Protein AF-A0A9P7XDQ4-F1 (afdb_monomer_lite)

Structure (mmCIF, N/CA/C/O backbone):
data_AF-A0A9P7XDQ4-F1
#
_entry.id   AF-A0A9P7XDQ4-F1
#
loop_
_atom_site.group_PDB
_atom_site.id
_atom_site.type_symbol
_atom_site.label_atom_id
_atom_site.label_alt_id
_atom_site.label_comp_id
_atom_site.label_asym_id
_atom_site.label_entity_id
_atom_site.label_se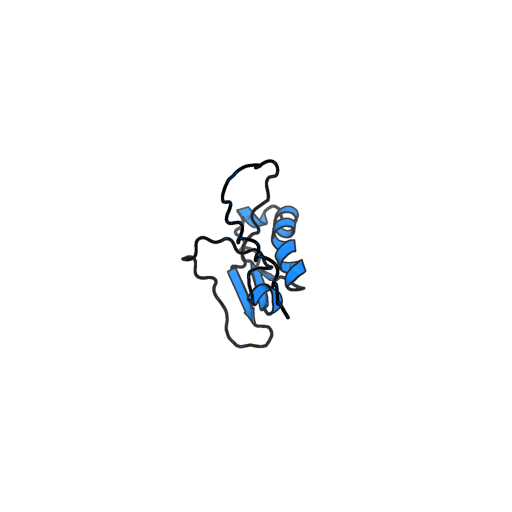q_id
_atom_site.pdbx_PDB_ins_code
_atom_site.Cartn_x
_atom_site.Cartn_y
_atom_site.Cartn_z
_atom_site.occupancy
_atom_site.B_iso_or_equiv
_atom_site.auth_seq_id
_atom_site.auth_comp_id
_atom_site.auth_asym_id
_atom_site.auth_atom_id
_atom_site.pdbx_PDB_model_num
ATOM 1 N N . MET A 1 1 ? 57.606 0.779 -26.585 1.00 54.16 1 MET A N 1
ATOM 2 C CA . MET A 1 1 ? 56.723 -0.199 -25.921 1.00 54.16 1 MET A CA 1
ATOM 3 C C . MET A 1 1 ? 56.821 0.062 -24.443 1.00 54.16 1 MET A C 1
ATOM 5 O O . MET A 1 1 ? 57.696 -0.504 -23.814 1.00 54.16 1 MET A O 1
ATOM 9 N N . GLU A 1 2 ? 55.983 0.953 -23.927 1.00 50.12 2 GLU A N 1
ATOM 10 C CA . GLU A 1 2 ? 55.782 1.110 -22.488 1.00 50.12 2 GLU A CA 1
ATOM 11 C C . GLU A 1 2 ? 54.287 1.366 -22.298 1.00 50.12 2 GLU A C 1
ATOM 13 O O . GLU A 1 2 ? 53.751 2.395 -22.706 1.00 50.12 2 GLU A O 1
ATOM 18 N N . ASP A 1 3 ? 53.616 0.318 -21.832 1.00 49.69 3 ASP A N 1
ATOM 19 C CA . ASP A 1 3 ? 52.213 0.268 -21.445 1.00 49.69 3 ASP A CA 1
ATOM 20 C C . ASP A 1 3 ? 52.053 1.034 -20.122 1.00 49.69 3 ASP A C 1
ATOM 22 O O . ASP A 1 3 ? 52.780 0.781 -19.161 1.00 49.69 3 ASP A O 1
ATOM 26 N N . SER A 1 4 ? 51.161 2.023 -20.075 1.00 49.34 4 SER A N 1
ATOM 27 C CA . SER A 1 4 ? 50.830 2.747 -18.844 1.00 49.34 4 SER A CA 1
ATOM 28 C C . SER A 1 4 ? 49.319 2.820 -18.687 1.00 49.34 4 SER A C 1
ATOM 30 O O . SER A 1 4 ? 48.627 3.603 -19.333 1.00 49.34 4 SER A O 1
ATOM 32 N N . THR A 1 5 ? 48.833 1.936 -17.824 1.00 62.56 5 THR A N 1
ATOM 33 C CA . THR A 1 5 ? 47.455 1.829 -17.343 1.00 62.56 5 THR A CA 1
ATOM 34 C C . THR A 1 5 ? 47.091 3.052 -16.473 1.00 62.56 5 THR A C 1
ATOM 36 O O . THR A 1 5 ? 47.943 3.507 -15.706 1.00 62.56 5 THR A O 1
ATOM 39 N N . PRO A 1 6 ? 45.861 3.607 -16.536 1.00 58.41 6 PRO A N 1
ATOM 40 C CA . PRO A 1 6 ? 45.447 4.710 -15.663 1.00 58.41 6 PRO A CA 1
ATOM 41 C C . PRO A 1 6 ? 45.164 4.248 -14.214 1.00 58.41 6 PRO A C 1
ATOM 43 O O . PRO A 1 6 ? 44.843 3.078 -13.994 1.00 58.41 6 PRO A O 1
ATOM 46 N N . PRO A 1 7 ? 45.250 5.147 -13.210 1.00 54.91 7 PRO A N 1
ATOM 47 C CA . PRO A 1 7 ? 45.059 4.796 -11.805 1.00 54.91 7 PRO A CA 1
ATOM 4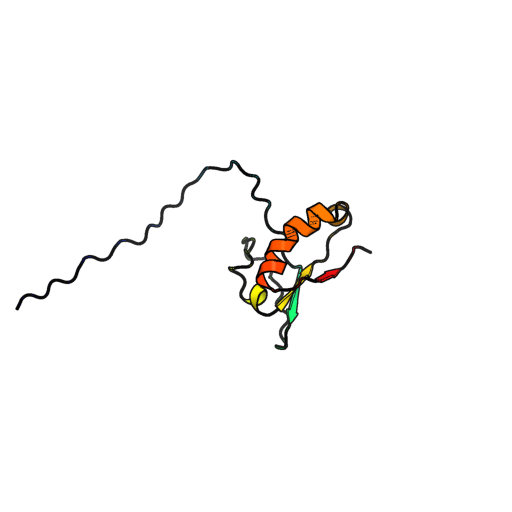8 C C . PRO A 1 7 ? 43.584 4.541 -11.455 1.00 54.91 7 PRO A C 1
ATOM 50 O O . PRO A 1 7 ? 42.688 5.283 -11.858 1.00 54.91 7 PRO A O 1
ATOM 53 N N . LEU A 1 8 ? 43.357 3.499 -10.653 1.00 44.50 8 LEU A N 1
ATOM 54 C CA . LEU A 1 8 ? 42.078 3.150 -10.035 1.00 44.50 8 LEU A CA 1
ATOM 55 C C . LEU A 1 8 ? 41.683 4.211 -8.995 1.00 44.50 8 LEU A C 1
ATOM 57 O O . LEU A 1 8 ? 42.454 4.511 -8.082 1.00 44.50 8 LEU A O 1
ATOM 61 N N . SER A 1 9 ? 40.476 4.766 -9.116 1.00 55.50 9 SER A N 1
ATOM 62 C CA . SER A 1 9 ? 39.869 5.603 -8.075 1.00 55.50 9 SER A CA 1
ATOM 63 C C . SER A 1 9 ? 39.625 4.785 -6.794 1.00 55.50 9 SER A C 1
ATOM 65 O O . SER A 1 9 ? 39.242 3.617 -6.891 1.00 55.50 9 SER A O 1
ATOM 67 N N . PRO A 1 10 ? 39.815 5.361 -5.593 1.00 48.50 10 PRO A N 1
ATOM 68 C CA . PRO A 1 10 ? 39.503 4.670 -4.345 1.00 48.50 10 PRO A CA 1
ATOM 69 C C . PRO A 1 10 ? 37.979 4.553 -4.155 1.00 48.50 10 PRO A C 1
ATOM 71 O O . PRO A 1 10 ? 37.249 5.460 -4.565 1.00 48.50 10 PRO A O 1
ATOM 74 N N . PRO A 1 11 ? 37.469 3.487 -3.507 1.00 43.59 11 PRO A N 1
ATOM 75 C CA . PRO A 1 11 ? 36.084 3.459 -3.062 1.00 43.59 11 PRO A CA 1
ATOM 76 C C . PRO A 1 11 ? 35.918 4.494 -1.945 1.00 43.59 11 PRO A C 1
ATOM 78 O O . PRO A 1 11 ? 36.513 4.381 -0.872 1.00 43.59 11 PRO A O 1
ATOM 81 N N . GLY A 1 12 ? 35.138 5.538 -2.217 1.00 33.16 12 GLY A N 1
ATOM 82 C CA . GLY A 1 12 ? 34.733 6.511 -1.213 1.00 33.16 12 GLY A CA 1
ATOM 83 C C . GLY A 1 12 ? 33.785 5.867 -0.209 1.00 33.16 12 GLY A C 1
ATOM 84 O O . GLY A 1 12 ? 32.576 5.882 -0.404 1.00 33.16 12 GLY A O 1
ATOM 85 N N . SER A 1 13 ? 34.337 5.319 0.871 1.00 47.28 13 SER A N 1
ATOM 86 C CA . SER A 1 13 ? 33.618 5.165 2.132 1.00 47.28 13 SER A CA 1
ATOM 87 C C . SER A 1 13 ? 33.783 6.460 2.916 1.00 47.28 13 SER A C 1
ATOM 89 O O . SER A 1 13 ? 34.805 6.677 3.565 1.00 47.28 13 SER A O 1
ATOM 91 N N . SER A 1 14 ? 32.782 7.330 2.849 1.00 42.75 14 SER A N 1
ATOM 92 C CA . SER A 1 14 ? 32.630 8.454 3.770 1.00 42.75 14 SER A CA 1
ATOM 93 C C . SER A 1 14 ? 31.247 8.377 4.396 1.00 42.75 14 SER A C 1
ATOM 95 O O . SER A 1 14 ? 30.261 8.866 3.852 1.00 42.75 14 SER A O 1
ATOM 97 N N . SER A 1 15 ? 31.208 7.708 5.543 1.00 52.28 15 SER A N 1
ATOM 98 C CA . SER A 1 15 ? 30.152 7.817 6.539 1.00 52.28 15 SER A CA 1
ATOM 99 C C . SER A 1 15 ? 30.249 9.185 7.228 1.00 52.28 15 SER A C 1
ATOM 101 O O . SER A 1 15 ? 31.333 9.577 7.658 1.00 52.28 15 SER A O 1
ATOM 103 N N . GLY A 1 16 ? 29.116 9.877 7.359 1.00 38.38 16 GLY A N 1
ATOM 104 C CA . GLY A 1 16 ? 28.939 11.100 8.153 1.00 38.38 16 GLY A CA 1
ATOM 105 C C . GLY A 1 16 ? 27.871 11.998 7.519 1.00 38.38 16 GLY A C 1
ATOM 106 O O . GLY A 1 16 ? 28.141 12.633 6.509 1.00 38.38 16 GLY A O 1
ATOM 107 N N . SER A 1 17 ? 26.599 11.910 7.934 1.00 58.19 17 SER A N 1
ATOM 108 C CA . SER A 1 17 ? 25.972 12.800 8.940 1.00 58.19 17 SER A CA 1
ATOM 109 C C . SER A 1 17 ? 26.269 14.279 8.641 1.00 58.19 17 SER A C 1
ATOM 111 O O . SER A 1 17 ? 27.420 14.683 8.745 1.00 58.19 17 SER A O 1
ATOM 113 N N . SER A 1 18 ? 25.342 15.164 8.290 1.00 49.09 18 SER A N 1
ATOM 114 C CA . SER A 1 18 ? 23.944 15.301 8.691 1.00 49.09 18 SER A CA 1
ATOM 115 C C . SER A 1 18 ? 23.350 16.469 7.893 1.00 49.09 18 SER A C 1
ATOM 117 O O . SER A 1 18 ? 23.874 17.575 8.002 1.00 49.09 18 SER A O 1
ATOM 119 N N . ASP A 1 19 ? 22.264 16.249 7.157 1.00 41.69 19 ASP A N 1
ATOM 120 C CA . ASP A 1 19 ? 21.320 17.313 6.793 1.00 41.69 19 ASP A CA 1
ATOM 121 C C . ASP A 1 19 ? 19.909 16.715 6.851 1.00 41.69 19 ASP A C 1
ATOM 123 O O . ASP A 1 19 ? 19.359 16.218 5.877 1.00 41.69 19 ASP A O 1
ATOM 127 N N . LEU A 1 20 ? 19.395 16.612 8.078 1.00 48.41 20 LEU A N 1
ATOM 128 C CA . LEU A 1 20 ? 18.040 16.149 8.365 1.00 48.41 20 LEU A CA 1
ATOM 129 C C . LEU A 1 20 ? 17.129 17.379 8.338 1.00 48.41 20 LEU A C 1
ATOM 131 O O . LEU A 1 20 ? 16.748 17.896 9.388 1.00 48.41 20 LEU A O 1
ATOM 135 N N . THR A 1 21 ? 16.8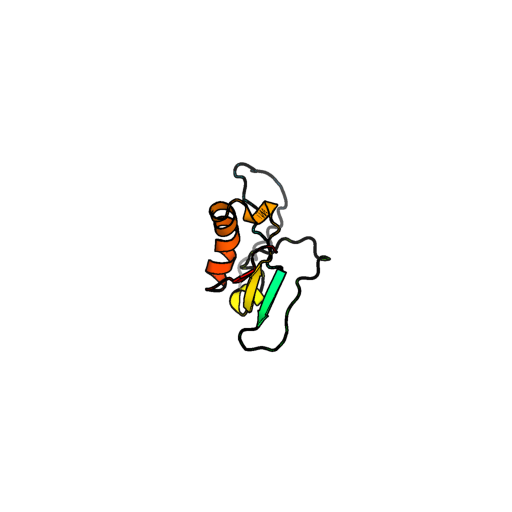58 17.898 7.141 1.00 43.38 21 THR A N 1
ATOM 136 C CA . THR A 1 21 ? 15.856 18.951 6.922 1.00 43.38 21 THR A CA 1
ATOM 137 C C . THR A 1 21 ? 14.874 18.599 5.813 1.00 43.38 21 THR A C 1
ATOM 139 O O . THR A 1 21 ? 14.538 19.414 4.974 1.00 43.38 21 THR A O 1
ATOM 142 N N . GLU A 1 22 ? 14.346 17.387 5.863 1.00 47.84 22 GLU A N 1
ATOM 143 C CA . GLU A 1 22 ? 13.011 17.048 5.379 1.00 47.84 22 GLU A CA 1
ATOM 144 C C . GLU A 1 22 ? 12.624 15.800 6.170 1.00 47.84 22 GLU A C 1
ATOM 146 O O . GLU A 1 22 ? 13.454 14.913 6.378 1.00 47.84 22 GLU A O 1
ATOM 151 N N . GLU A 1 23 ? 11.414 15.763 6.720 1.00 48.34 23 GLU A N 1
ATOM 152 C CA . GLU A 1 23 ? 10.859 14.544 7.299 1.00 48.34 23 GLU A CA 1
ATOM 153 C C . GLU A 1 23 ? 10.691 13.535 6.157 1.00 48.34 23 GLU A C 1
ATOM 155 O O . GLU A 1 23 ? 9.614 13.416 5.582 1.00 48.34 23 GLU A O 1
ATOM 160 N N . GLU A 1 24 ? 11.781 12.874 5.761 1.00 55.56 24 GLU A N 1
ATOM 161 C CA . GLU A 1 24 ? 11.766 11.789 4.792 1.00 55.56 24 GLU A CA 1
ATOM 162 C C . GLU A 1 24 ? 10.989 10.659 5.462 1.00 55.56 24 GLU A C 1
ATOM 164 O O . GLU A 1 24 ? 11.492 9.910 6.302 1.00 55.56 24 GLU A O 1
ATOM 169 N N . GLU A 1 25 ? 9.684 10.679 5.223 1.00 64.00 25 GLU A N 1
ATOM 170 C CA . GLU A 1 25 ? 8.715 9.858 5.909 1.00 64.00 25 GLU A CA 1
ATOM 171 C C . GLU A 1 25 ? 9.025 8.402 5.575 1.00 64.00 25 GLU A C 1
ATOM 173 O O . GLU A 1 25 ? 8.762 7.935 4.468 1.00 64.00 25 GLU A O 1
ATOM 178 N N . ILE A 1 26 ? 9.669 7.716 6.525 1.00 70.69 26 ILE A N 1
ATOM 179 C CA . ILE A 1 26 ? 10.113 6.331 6.379 1.00 70.69 26 ILE A CA 1
ATOM 180 C C . ILE A 1 26 ? 9.014 5.492 5.708 1.00 70.69 26 ILE A C 1
ATOM 182 O O . ILE A 1 26 ? 7.887 5.437 6.216 1.00 70.69 26 ILE A O 1
ATOM 186 N N . PRO A 1 27 ? 9.301 4.848 4.561 1.00 76.44 27 PRO A N 1
ATOM 187 C CA . PRO A 1 27 ? 8.280 4.130 3.826 1.00 76.44 27 PRO A CA 1
ATOM 188 C C . PRO A 1 27 ? 7.787 2.957 4.668 1.00 76.44 27 PRO A C 1
ATOM 190 O O . PRO A 1 27 ? 8.575 2.135 5.152 1.00 76.44 27 PRO A O 1
ATOM 193 N N . ILE A 1 28 ? 6.465 2.877 4.834 1.00 87.69 28 ILE A N 1
ATOM 194 C CA . ILE A 1 28 ? 5.832 1.764 5.539 1.00 87.69 28 ILE A CA 1
ATOM 195 C C . ILE A 1 28 ? 6.201 0.452 4.850 1.00 87.69 28 ILE A C 1
ATOM 197 O O . ILE A 1 28 ? 6.176 0.372 3.627 1.00 87.69 28 ILE A O 1
ATOM 201 N N . GLN A 1 29 ? 6.558 -0.573 5.619 1.00 90.44 29 GLN A N 1
ATOM 202 C CA . GLN A 1 29 ? 6.991 -1.854 5.068 1.00 90.44 29 GLN A CA 1
ATOM 203 C C . GLN A 1 29 ? 5.788 -2.768 4.771 1.00 90.44 29 GLN A C 1
ATOM 205 O O . GLN A 1 29 ? 4.790 -2.745 5.503 1.00 90.44 29 GLN A O 1
ATOM 210 N N . PRO A 1 30 ? 5.842 -3.579 3.702 1.00 91.38 30 PRO A N 1
ATOM 211 C CA . PRO A 1 30 ? 4.825 -4.585 3.443 1.00 91.38 30 PRO A CA 1
ATOM 212 C C . PRO A 1 30 ? 4.882 -5.677 4.515 1.00 91.38 30 PRO A C 1
ATOM 214 O O . PRO A 1 30 ? 5.949 -6.144 4.896 1.00 91.38 30 PRO A O 1
ATOM 217 N N . ALA A 1 31 ? 3.718 -6.150 4.956 1.00 90.44 31 ALA A N 1
ATOM 218 C CA . ALA A 1 31 ? 3.620 -7.272 5.887 1.00 90.44 31 ALA A CA 1
ATOM 219 C C . ALA A 1 31 ? 4.084 -8.594 5.249 1.00 90.44 31 ALA A C 1
ATOM 221 O O . ALA A 1 31 ? 4.518 -9.504 5.943 1.00 90.44 31 ALA A O 1
ATOM 222 N N . PHE A 1 32 ? 3.896 -8.737 3.935 1.00 89.44 32 PHE A N 1
ATOM 223 C CA . PHE A 1 32 ? 4.396 -9.841 3.112 1.00 89.44 32 PHE A CA 1
ATOM 224 C C . PHE A 1 32 ? 4.164 -9.521 1.630 1.00 89.44 32 PHE A C 1
ATOM 226 O O . PHE A 1 32 ? 3.400 -8.614 1.288 1.00 89.44 32 PHE A O 1
ATOM 233 N N . PHE A 1 33 ? 4.748 -10.322 0.741 1.00 89.56 33 PHE A N 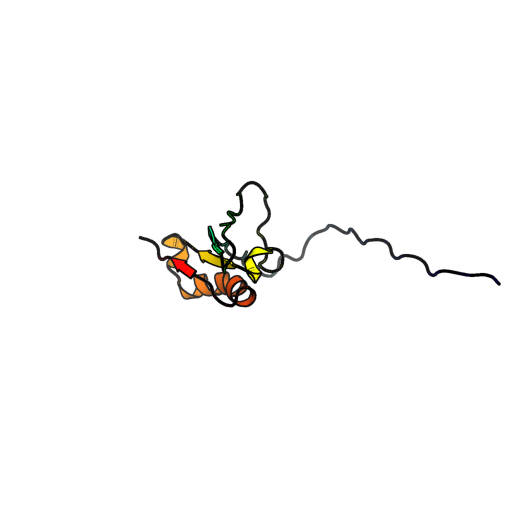1
ATOM 234 C CA . PHE A 1 33 ? 4.471 -10.269 -0.695 1.00 89.56 33 PHE A CA 1
ATOM 235 C C . PHE A 1 33 ? 3.592 -11.443 -1.131 1.00 89.56 33 PHE A C 1
ATOM 237 O O . PHE A 1 33 ? 3.902 -12.601 -0.842 1.00 89.56 33 PHE A O 1
ATOM 244 N N . TYR A 1 34 ? 2.510 -11.175 -1.873 1.00 84.69 34 TYR A N 1
ATOM 245 C CA . TYR A 1 34 ? 1.845 -12.232 -2.638 1.00 84.69 34 TYR A CA 1
ATOM 246 C C . TYR A 1 34 ? 2.722 -12.609 -3.841 1.00 84.69 34 TYR A C 1
ATOM 248 O O . TYR A 1 34 ? 3.164 -11.720 -4.576 1.00 84.69 34 TYR A O 1
ATOM 256 N N . PRO A 1 35 ? 2.955 -13.907 -4.088 1.00 72.94 35 PRO A N 1
ATOM 257 C CA . PRO A 1 35 ? 3.776 -14.339 -5.204 1.00 72.94 35 PRO A CA 1
ATOM 258 C C . PRO A 1 35 ? 3.077 -14.123 -6.550 1.00 72.94 35 PRO A C 1
ATOM 260 O O . PRO A 1 35 ? 2.034 -14.721 -6.820 1.00 72.94 35 PRO A O 1
ATOM 263 N N . SER A 1 36 ? 3.697 -13.355 -7.447 1.00 62.16 36 SER A N 1
ATOM 264 C CA . SER A 1 36 ? 3.320 -13.349 -8.865 1.00 62.16 36 SER A CA 1
ATOM 265 C C . SER A 1 36 ? 3.983 -14.548 -9.550 1.00 62.16 36 SER A C 1
ATOM 267 O O . SER A 1 36 ? 5.077 -14.463 -10.108 1.00 62.16 36 SER A O 1
ATOM 269 N N . GLY A 1 37 ? 3.359 -15.720 -9.429 1.00 58.34 37 GLY A N 1
ATOM 270 C CA . GLY A 1 37 ? 3.732 -16.918 -10.192 1.00 58.34 37 GLY A CA 1
ATOM 271 C C . GLY A 1 37 ? 4.915 -17.750 -9.676 1.00 58.34 37 GLY A C 1
ATOM 272 O O . GLY A 1 37 ? 5.264 -18.724 -10.333 1.00 58.34 37 GLY A O 1
ATOM 273 N N . HIS A 1 38 ? 5.503 -17.439 -8.514 1.00 48.06 38 HIS A N 1
ATOM 274 C CA . HIS A 1 38 ? 6.563 -18.252 -7.897 1.00 48.06 38 HIS A CA 1
ATOM 275 C C . HIS A 1 38 ? 6.242 -18.502 -6.423 1.00 48.06 38 HIS A C 1
ATOM 277 O O . HIS A 1 38 ? 6.213 -17.587 -5.619 1.00 48.06 38 HIS A O 1
ATOM 283 N N . ASN A 1 39 ? 5.974 -19.754 -6.093 1.00 51.81 39 ASN A N 1
ATOM 284 C CA . ASN A 1 39 ? 5.373 -20.340 -4.891 1.00 51.81 39 ASN A CA 1
ATOM 285 C C . ASN A 1 39 ? 6.098 -20.139 -3.536 1.00 51.81 39 ASN A C 1
ATOM 287 O O . ASN A 1 39 ? 5.903 -20.951 -2.637 1.00 51.81 39 ASN A O 1
ATOM 291 N N . ASN A 1 40 ? 6.869 -19.066 -3.348 1.00 55.41 40 ASN A N 1
ATOM 292 C CA . ASN A 1 40 ? 7.433 -18.706 -2.046 1.00 55.41 40 ASN A CA 1
ATOM 293 C C . ASN A 1 40 ? 6.895 -17.353 -1.570 1.00 55.41 40 ASN A C 1
ATOM 295 O O . ASN A 1 40 ? 7.191 -16.310 -2.151 1.00 55.41 40 ASN A O 1
ATOM 299 N N . THR A 1 41 ? 6.118 -17.382 -0.488 1.00 57.28 41 THR A N 1
ATOM 300 C CA . THR A 1 41 ? 5.849 -16.197 0.329 1.00 57.28 41 THR A CA 1
ATOM 301 C C . THR A 1 41 ? 7.147 -15.830 1.036 1.00 57.28 41 THR A C 1
ATOM 303 O O . THR A 1 41 ? 7.629 -16.608 1.856 1.00 57.28 41 THR A O 1
ATOM 306 N N . HIS A 1 42 ? 7.715 -14.670 0.719 1.00 61.25 42 HIS A N 1
ATOM 307 C CA . HIS A 1 42 ? 8.836 -14.125 1.476 1.00 61.25 42 HIS A CA 1
ATOM 308 C C . HIS A 1 42 ? 8.296 -13.240 2.596 1.00 61.25 42 HIS A C 1
ATOM 310 O O . HIS A 1 42 ? 7.578 -12.269 2.344 1.00 61.25 42 HIS A O 1
ATOM 316 N N . HIS A 1 43 ? 8.592 -13.647 3.827 1.00 59.31 43 HIS A N 1
ATOM 317 C CA . HIS A 1 43 ? 8.415 -12.831 5.016 1.00 59.31 43 HIS A CA 1
ATOM 318 C C . HIS A 1 43 ? 9.712 -12.043 5.191 1.00 59.31 43 HIS A C 1
ATOM 320 O O . HIS A 1 43 ? 10.789 -12.633 5.115 1.00 59.31 43 HIS A O 1
ATOM 326 N N . LEU A 1 44 ? 9.617 -10.725 5.340 1.00 60.88 44 LEU A N 1
ATOM 327 C CA . LEU A 1 44 ? 10.762 -9.935 5.771 1.00 60.88 44 LEU A CA 1
ATOM 328 C C . LEU A 1 44 ? 10.927 -10.272 7.256 1.00 60.88 44 LEU A C 1
ATOM 330 O O . LEU A 1 44 ? 10.048 -9.956 8.053 1.00 60.88 44 LEU A O 1
ATOM 334 N N . ASP A 1 45 ? 11.937 -11.066 7.600 1.00 50.66 45 ASP A N 1
ATOM 335 C CA . ASP A 1 45 ? 12.219 -11.395 8.996 1.00 50.66 45 ASP A CA 1
ATOM 336 C C . ASP A 1 45 ? 12.661 -10.114 9.724 1.00 50.66 45 ASP A C 1
ATOM 338 O O . ASP A 1 45 ? 13.543 -9.402 9.248 1.00 50.66 45 ASP A O 1
ATOM 342 N N . ASP A 1 46 ? 12.052 -9.832 10.877 1.00 52.44 46 ASP A N 1
ATOM 343 C CA . ASP A 1 46 ? 12.233 -8.610 11.682 1.00 52.44 46 ASP A CA 1
ATOM 344 C C . ASP A 1 46 ? 13.657 -8.420 12.274 1.00 52.44 46 ASP A C 1
ATOM 346 O O . ASP A 1 46 ? 13.888 -7.490 13.047 1.00 52.44 46 ASP A O 1
ATOM 350 N N . ASP A 1 47 ? 14.609 -9.308 11.961 1.00 51.22 47 ASP A N 1
ATOM 351 C CA . ASP A 1 47 ? 15.941 -9.385 12.588 1.00 51.22 47 ASP A CA 1
ATOM 352 C C . ASP A 1 47 ? 17.017 -8.540 11.865 1.00 51.22 47 ASP A C 1
ATOM 354 O O . ASP A 1 47 ? 18.057 -8.232 12.449 1.00 51.22 47 ASP A O 1
ATOM 358 N N . ASP A 1 48 ? 16.776 -8.108 10.619 1.00 51.88 48 ASP A N 1
ATOM 359 C CA . ASP A 1 48 ? 17.640 -7.139 9.928 1.00 51.88 48 ASP A CA 1
ATOM 360 C C . ASP A 1 48 ? 17.069 -5.727 10.134 1.00 51.88 48 ASP A C 1
ATOM 362 O O . ASP A 1 48 ? 15.995 -5.385 9.649 1.00 51.88 48 ASP A O 1
ATOM 366 N N . ASN A 1 49 ? 17.785 -4.897 10.893 1.00 50.00 49 ASN A N 1
ATOM 367 C CA . ASN A 1 49 ? 17.436 -3.527 11.304 1.00 50.00 49 ASN A CA 1
ATOM 368 C C . ASN A 1 49 ? 17.312 -2.512 10.129 1.00 50.00 49 ASN A C 1
ATOM 370 O O . ASN A 1 49 ? 17.562 -1.317 10.294 1.00 50.00 49 ASN A O 1
ATOM 374 N N . GLY A 1 50 ? 16.986 -2.947 8.916 1.00 56.25 50 GLY A N 1
ATOM 375 C CA . GLY A 1 50 ? 16.978 -2.130 7.712 1.00 56.25 50 GLY A CA 1
ATOM 376 C C . GLY A 1 50 ? 15.577 -1.977 7.149 1.00 56.25 50 GLY A C 1
ATOM 377 O O . GLY A 1 50 ? 15.095 -2.860 6.451 1.00 56.25 50 GLY A O 1
ATOM 378 N N . TYR A 1 51 ? 14.948 -0.824 7.377 1.00 65.44 51 TYR A N 1
ATOM 379 C CA . TYR A 1 51 ? 13.864 -0.359 6.513 1.00 65.44 51 TYR A CA 1
ATOM 380 C C . TYR A 1 51 ? 14.347 -0.433 5.060 1.00 65.44 51 TYR A C 1
ATOM 382 O O . TYR A 1 51 ? 15.234 0.326 4.664 1.00 65.44 51 TYR A O 1
ATOM 390 N N . LEU A 1 52 ? 13.809 -1.369 4.278 1.00 71.88 52 LEU A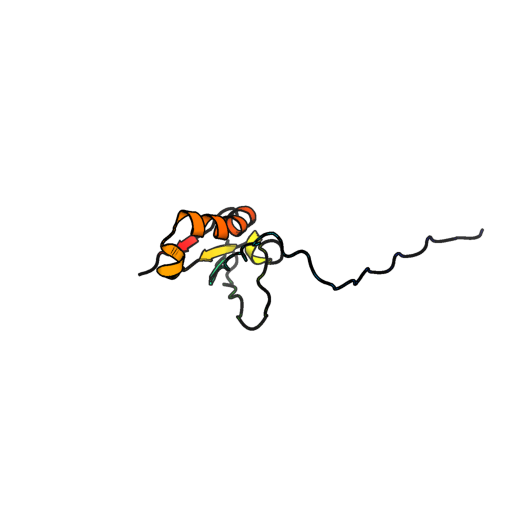 N 1
ATOM 391 C CA . LEU A 1 52 ? 14.200 -1.517 2.886 1.00 71.88 52 LEU A CA 1
ATOM 392 C C . LEU A 1 52 ? 13.414 -0.516 2.050 1.00 71.88 52 LEU A C 1
ATOM 394 O O . LEU A 1 52 ? 12.190 -0.394 2.160 1.00 71.88 52 LEU A O 1
ATOM 398 N N . SER A 1 53 ? 14.130 0.201 1.188 1.00 81.31 53 SER A N 1
ATOM 399 C CA . SER A 1 53 ? 13.479 0.898 0.086 1.00 81.31 53 SER A CA 1
ATOM 400 C C . SER A 1 53 ? 13.002 -0.133 -0.951 1.00 81.31 53 SER A C 1
ATOM 402 O O . SER A 1 53 ? 13.655 -1.169 -1.132 1.00 81.31 53 SER A O 1
ATOM 404 N N . PRO A 1 54 ? 11.916 0.135 -1.698 1.00 85.38 54 PRO A N 1
ATOM 405 C CA . PRO A 1 54 ? 11.428 -0.791 -2.726 1.00 85.38 54 PRO A CA 1
ATOM 406 C C . PRO A 1 54 ? 12.464 -1.123 -3.812 1.00 85.38 54 PRO A C 1
ATOM 408 O O . PRO A 1 54 ? 12.358 -2.141 -4.492 1.00 85.38 54 PRO A O 1
ATOM 411 N N . ASP A 1 55 ? 13.476 -0.278 -4.005 1.00 85.06 55 ASP A N 1
ATOM 412 C CA . ASP A 1 55 ? 14.543 -0.525 -4.975 1.00 85.06 55 ASP A CA 1
ATOM 413 C C . ASP A 1 55 ? 15.573 -1.551 -4.484 1.00 85.06 55 ASP A C 1
ATOM 415 O O . ASP A 1 55 ? 16.216 -2.214 -5.300 1.00 85.06 55 ASP A O 1
ATOM 419 N N . GLN A 1 56 ? 15.698 -1.719 -3.166 1.00 80.12 56 GLN A N 1
ATOM 420 C CA . GLN A 1 56 ? 16.604 -2.677 -2.530 1.00 80.12 56 GLN A CA 1
ATOM 421 C C . GLN A 1 56 ? 15.947 -4.042 -2.296 1.00 80.12 56 GLN A C 1
ATOM 423 O O . GLN A 1 56 ? 16.656 -5.035 -2.133 1.00 80.12 56 GLN A O 1
ATOM 428 N N . ASP A 1 57 ? 14.614 -4.112 -2.319 1.00 82.12 57 ASP A N 1
ATOM 429 C CA . ASP A 1 57 ? 13.874 -5.354 -2.119 1.00 82.12 57 ASP A CA 1
ATOM 430 C C . ASP A 1 57 ? 13.627 -6.088 -3.462 1.00 82.12 57 ASP A C 1
ATOM 432 O O . ASP A 1 57 ? 12.854 -5.623 -4.311 1.00 82.12 57 ASP A O 1
ATOM 436 N N . PRO A 1 58 ? 14.238 -7.270 -3.693 1.00 80.19 58 PRO A N 1
ATOM 437 C CA . PRO A 1 58 ? 14.030 -8.040 -4.919 1.00 80.19 58 PRO A CA 1
ATOM 438 C C . PRO A 1 58 ? 12.578 -8.519 -5.105 1.00 80.19 58 PRO A C 1
ATOM 440 O O . PRO A 1 58 ? 12.169 -8.791 -6.242 1.00 80.19 58 PRO A O 1
ATOM 443 N N . PHE A 1 59 ? 11.785 -8.610 -4.031 1.00 81.50 59 PHE A N 1
ATOM 444 C CA . PHE A 1 59 ? 10.366 -8.963 -4.079 1.00 81.50 59 PHE A CA 1
ATOM 445 C C . PHE A 1 59 ? 9.479 -7.782 -4.446 1.00 81.50 59 PHE A C 1
ATOM 447 O O . PHE A 1 59 ? 8.427 -8.011 -5.039 1.00 81.50 59 PHE A O 1
ATOM 454 N N . ALA A 1 60 ? 9.917 -6.540 -4.242 1.00 85.38 60 ALA A N 1
ATOM 455 C CA . ALA A 1 60 ? 9.159 -5.362 -4.663 1.00 85.38 60 ALA A CA 1
ATOM 456 C C . ALA A 1 60 ? 8.921 -5.300 -6.177 1.00 85.38 60 ALA A C 1
ATOM 458 O O . ALA A 1 60 ? 7.913 -4.764 -6.624 1.00 85.38 60 ALA A O 1
ATOM 459 N N . ALA A 1 61 ? 9.826 -5.869 -6.980 1.00 83.38 61 ALA A N 1
ATOM 460 C CA . ALA A 1 61 ? 9.696 -5.899 -8.438 1.00 83.38 61 ALA A CA 1
ATOM 461 C C . ALA A 1 61 ? 8.916 -7.114 -8.974 1.00 83.38 61 ALA A C 1
ATOM 463 O O . ALA A 1 61 ? 8.557 -7.141 -10.151 1.00 83.38 61 ALA A O 1
ATOM 464 N N . ARG A 1 62 ? 8.729 -8.161 -8.160 1.00 83.38 62 ARG A N 1
ATOM 465 C CA . ARG A 1 62 ? 8.209 -9.468 -8.611 1.00 83.38 62 ARG A CA 1
ATOM 466 C C . ARG A 1 62 ? 6.942 -9.904 -7.887 1.00 83.38 62 ARG A C 1
ATOM 468 O O . ARG A 1 62 ? 6.147 -10.640 -8.462 1.00 83.38 62 ARG A O 1
ATOM 475 N N . GLY A 1 63 ? 6.757 -9.504 -6.638 1.00 87.75 63 GLY A N 1
ATOM 476 C CA . GLY A 1 63 ? 5.592 -9.807 -5.818 1.00 87.75 63 GLY A CA 1
ATOM 477 C C . GLY A 1 63 ? 4.649 -8.616 -5.699 1.00 87.75 63 GLY A C 1
ATOM 478 O O . GLY A 1 63 ? 4.998 -7.487 -6.031 1.00 87.75 63 GLY A O 1
ATOM 479 N N . ILE A 1 64 ? 3.447 -8.885 -5.197 1.00 91.56 64 ILE A N 1
ATOM 480 C CA . ILE A 1 64 ? 2.483 -7.841 -4.844 1.00 91.56 64 ILE A CA 1
ATOM 481 C C . ILE A 1 64 ? 2.654 -7.540 -3.350 1.00 91.56 64 ILE A C 1
ATOM 483 O O . ILE A 1 64 ? 2.308 -8.407 -2.539 1.00 91.56 64 ILE A O 1
ATOM 487 N N . PRO A 1 65 ? 3.165 -6.361 -2.961 1.00 93.88 65 PRO A N 1
ATOM 488 C CA . PRO A 1 65 ? 3.291 -5.979 -1.560 1.00 93.88 65 PRO A CA 1
ATOM 489 C C . PRO A 1 65 ? 1.911 -5.879 -0.906 1.00 93.88 65 PRO A C 1
ATOM 491 O O . PRO A 1 65 ? 0.974 -5.278 -1.449 1.00 93.88 65 PRO A O 1
ATOM 494 N N . VAL A 1 66 ? 1.785 -6.491 0.269 1.00 94.06 66 VAL A N 1
ATOM 495 C CA . VAL A 1 66 ? 0.555 -6.500 1.057 1.00 94.06 66 VAL A CA 1
ATOM 496 C C . VAL A 1 66 ? 0.754 -5.743 2.347 1.00 94.06 66 VAL A C 1
ATOM 498 O O . VAL A 1 66 ? 1.635 -6.068 3.134 1.00 94.06 66 VAL A O 1
ATOM 501 N N . PHE A 1 67 ? -0.147 -4.813 2.615 1.00 95.12 67 PHE A N 1
ATOM 502 C CA . PHE A 1 67 ? -0.170 -4.026 3.831 1.00 95.12 67 PHE A CA 1
ATOM 503 C C . PHE A 1 67 ? -1.392 -4.374 4.683 1.00 95.12 67 PHE A C 1
ATOM 505 O O . PHE A 1 67 ? -2.481 -4.642 4.164 1.00 95.12 67 PHE A O 1
ATOM 512 N N . LYS A 1 68 ? -1.196 -4.386 6.002 1.00 95.50 68 LYS A N 1
ATOM 513 C CA . LYS A 1 68 ? -2.222 -4.644 7.021 1.00 95.50 68 LYS A CA 1
ATOM 514 C C . LYS A 1 68 ? -2.118 -3.570 8.112 1.00 95.50 68 LYS A C 1
ATOM 516 O O . LYS A 1 68 ? -1.550 -3.859 9.162 1.00 95.50 68 LYS A O 1
ATOM 521 N N . PRO A 1 69 ? -2.584 -2.340 7.856 1.00 95.38 69 PRO A N 1
ATOM 522 C CA . PRO A 1 69 ? -2.473 -1.274 8.837 1.00 95.38 69 PRO A CA 1
ATOM 523 C C . PRO A 1 69 ? -3.343 -1.522 10.068 1.00 95.38 69 PRO A C 1
ATOM 525 O O . PRO A 1 69 ? -4.409 -2.141 10.002 1.00 95.38 69 PRO A O 1
ATOM 528 N N . THR A 1 70 ? -2.894 -0.974 11.188 1.00 95.12 70 THR A N 1
ATOM 529 C CA . THR A 1 70 ? -3.711 -0.743 12.380 1.00 95.12 70 THR A CA 1
ATOM 530 C C . THR A 1 70 ? -4.782 0.322 12.114 1.00 95.12 70 THR A C 1
ATOM 532 O O . THR A 1 70 ? -4.745 1.044 11.112 1.00 95.12 70 THR A O 1
ATOM 535 N N . TYR A 1 71 ? -5.761 0.439 13.016 1.00 95.56 71 TYR A N 1
ATOM 536 C CA . TYR A 1 71 ? -6.798 1.468 12.903 1.00 95.56 71 TYR A CA 1
ATOM 537 C C . TYR A 1 71 ? -6.196 2.878 12.973 1.00 95.56 71 TYR A C 1
ATOM 539 O O . TYR A 1 71 ? -6.594 3.767 12.225 1.00 95.56 71 TYR A O 1
ATOM 547 N N . GLU A 1 72 ? -5.195 3.075 13.830 1.00 94.88 72 GLU A N 1
ATOM 548 C CA . GLU A 1 72 ? -4.503 4.346 14.019 1.00 94.88 72 GLU A CA 1
ATOM 549 C C . GLU A 1 72 ? -3.711 4.772 12.781 1.00 94.88 72 GLU A C 1
ATOM 551 O O . GLU A 1 72 ? -3.704 5.957 12.455 1.00 94.88 72 GLU A O 1
ATOM 556 N N . GLU A 1 73 ? -3.076 3.831 12.079 1.00 91.94 73 GLU A N 1
ATOM 557 C CA . GLU A 1 73 ? -2.347 4.102 10.834 1.00 91.94 73 GLU A CA 1
ATOM 558 C C . GLU A 1 73 ? -3.292 4.387 9.666 1.00 91.94 73 GLU A C 1
ATOM 560 O O . GLU A 1 73 ? -3.013 5.264 8.852 1.00 91.94 73 GLU A O 1
ATOM 565 N N . PHE A 1 74 ? -4.413 3.664 9.588 1.00 94.56 74 PHE A N 1
ATOM 566 C CA . PHE A 1 74 ? -5.367 3.768 8.480 1.00 94.56 74 PHE A CA 1
ATOM 567 C C . PHE A 1 74 ? -6.444 4.841 8.682 1.00 94.56 74 PHE A C 1
ATOM 569 O O . PHE A 1 74 ? -7.287 5.042 7.809 1.00 94.56 74 PHE A O 1
ATOM 576 N N . ARG A 1 75 ? -6.440 5.534 9.831 1.00 95.25 75 ARG A N 1
ATOM 577 C CA . ARG A 1 75 ? -7.420 6.586 10.152 1.00 95.25 75 ARG A CA 1
ATOM 578 C C . ARG A 1 75 ? -7.422 7.727 9.135 1.00 95.25 75 ARG A C 1
ATOM 580 O O . ARG A 1 75 ? -8.459 8.343 8.915 1.00 95.25 75 ARG A O 1
ATOM 587 N N . ASP A 1 76 ? -6.249 8.023 8.582 1.00 95.19 76 ASP A N 1
ATOM 588 C CA . ASP A 1 76 ? -6.019 9.022 7.547 1.00 95.19 76 ASP A CA 1
ATOM 589 C C . ASP A 1 76 ? -5.601 8.270 6.288 1.00 95.19 76 ASP A C 1
ATOM 591 O O . ASP A 1 76 ? -4.435 7.920 6.097 1.00 95.19 76 ASP A O 1
ATOM 595 N N . PHE A 1 77 ? -6.604 7.922 5.484 1.00 92.75 77 PHE A N 1
ATOM 596 C CA . PHE A 1 77 ? -6.416 7.067 4.322 1.00 92.75 77 PHE A CA 1
ATOM 597 C C . PHE A 1 77 ? -5.478 7.695 3.289 1.00 92.75 77 PHE A C 1
ATOM 599 O O . PHE A 1 77 ? -4.620 6.999 2.756 1.00 92.75 77 PHE A O 1
ATOM 606 N N . GLU A 1 78 ? -5.629 8.991 3.011 1.00 94.56 78 GLU A N 1
ATOM 607 C CA . GLU A 1 78 ? -4.811 9.681 2.009 1.00 94.56 78 GLU A CA 1
ATOM 608 C C . GLU A 1 78 ? -3.348 9.692 2.443 1.00 94.56 78 GLU A C 1
ATOM 610 O O . GLU A 1 78 ? -2.496 9.188 1.709 1.00 94.56 78 GLU A O 1
ATOM 615 N N . LYS A 1 79 ? -3.078 10.107 3.687 1.00 92.69 79 LYS A N 1
ATOM 616 C CA . LYS A 1 79 ? -1.723 10.090 4.244 1.00 92.69 79 LYS A CA 1
ATOM 617 C C . LYS A 1 79 ? -1.119 8.686 4.272 1.00 92.69 79 LYS A C 1
ATOM 619 O O . LYS A 1 79 ? 0.071 8.490 4.035 1.00 92.69 79 LYS A O 1
ATOM 624 N N . TYR A 1 80 ? -1.931 7.676 4.573 1.00 93.62 80 TYR A N 1
ATOM 625 C CA . TYR A 1 80 ? -1.480 6.291 4.527 1.00 93.62 80 TYR A CA 1
ATOM 626 C C . TYR A 1 80 ? -1.083 5.866 3.106 1.00 93.62 80 TYR A C 1
ATOM 628 O O . TYR A 1 80 ? -0.047 5.228 2.912 1.00 93.62 80 TYR A O 1
ATOM 636 N N . MET A 1 81 ? -1.888 6.232 2.107 1.00 94.25 81 MET A N 1
ATOM 637 C CA . MET A 1 81 ? -1.634 5.885 0.712 1.00 94.25 81 MET A CA 1
ATOM 638 C C . MET A 1 81 ? -0.399 6.583 0.138 1.00 94.25 81 MET A C 1
ATOM 640 O O . MET A 1 81 ? 0.317 5.940 -0.625 1.00 94.25 81 MET A O 1
ATOM 644 N N . GLU A 1 82 ? -0.105 7.823 0.536 1.00 93.06 82 GLU A N 1
ATOM 645 C CA . GLU A 1 82 ? 1.129 8.534 0.153 1.00 93.06 82 GLU A CA 1
ATOM 646 C C . GLU A 1 82 ? 2.381 7.729 0.536 1.00 93.06 82 GLU A C 1
ATOM 648 O O . GLU A 1 82 ? 3.278 7.519 -0.281 1.00 93.06 82 GLU A O 1
ATOM 653 N N . ARG A 1 83 ? 2.400 7.151 1.742 1.00 91.69 83 ARG A N 1
ATOM 654 C CA . ARG A 1 83 ? 3.524 6.323 2.217 1.00 91.69 83 ARG A CA 1
ATOM 655 C C . ARG A 1 83 ? 3.623 4.969 1.519 1.00 91.69 83 ARG A C 1
ATOM 657 O O . ARG A 1 83 ? 4.710 4.407 1.396 1.00 91.69 83 ARG A O 1
ATOM 664 N N . VAL A 1 84 ? 2.492 4.413 1.083 1.00 93.31 84 VAL A N 1
ATOM 665 C CA . VAL A 1 84 ? 2.431 3.133 0.355 1.00 93.31 84 VAL A CA 1
ATOM 666 C C . VAL A 1 84 ? 2.766 3.308 -1.132 1.00 93.31 84 VAL A C 1
ATOM 668 O O . VAL A 1 84 ? 3.217 2.359 -1.780 1.00 93.31 84 VAL A O 1
ATOM 671 N N . GLU A 1 85 ? 2.580 4.509 -1.685 1.00 93.38 85 GLU A N 1
ATOM 672 C CA . GLU A 1 85 ? 2.718 4.804 -3.114 1.00 93.38 85 GLU A CA 1
ATOM 673 C C . GLU A 1 85 ? 4.062 4.335 -3.682 1.00 93.38 85 GLU A C 1
ATOM 675 O O . GLU A 1 85 ? 4.097 3.738 -4.758 1.00 93.38 85 GLU A O 1
ATOM 680 N N . ILE A 1 86 ? 5.164 4.525 -2.950 1.00 92.25 86 ILE A N 1
ATOM 681 C CA . ILE A 1 86 ? 6.511 4.144 -3.398 1.00 92.25 86 ILE A CA 1
ATOM 682 C C . ILE A 1 86 ? 6.624 2.645 -3.723 1.00 92.25 86 ILE A C 1
ATOM 684 O O . ILE A 1 86 ? 7.234 2.260 -4.724 1.00 92.25 86 ILE A O 1
ATOM 688 N N . TRP A 1 87 ? 5.946 1.789 -2.954 1.00 93.94 87 TRP A N 1
ATOM 689 C CA . TRP A 1 87 ? 5.869 0.355 -3.229 1.00 93.94 87 TRP A CA 1
ATOM 690 C C . TRP A 1 87 ? 5.015 0.064 -4.457 1.00 93.94 87 TRP A C 1
ATOM 692 O O . TRP A 1 87 ? 5.364 -0.799 -5.263 1.00 93.94 87 TRP A O 1
ATOM 702 N N . GLY A 1 88 ? 3.918 0.800 -4.637 1.00 93.69 88 GLY A N 1
ATOM 703 C CA . GLY A 1 88 ? 3.056 0.703 -5.815 1.00 93.69 88 GLY A CA 1
ATOM 704 C C . GLY A 1 88 ? 3.753 1.149 -7.096 1.00 93.69 88 GLY A C 1
ATOM 705 O O . GLY A 1 88 ? 3.624 0.489 -8.123 1.00 93.69 88 GLY A O 1
ATOM 706 N N . ARG A 1 89 ? 4.568 2.206 -7.034 1.00 93.31 89 ARG A N 1
ATOM 707 C CA . ARG A 1 89 ? 5.388 2.679 -8.157 1.00 93.31 89 ARG A CA 1
ATOM 708 C C . ARG A 1 89 ? 6.407 1.636 -8.603 1.00 93.31 89 ARG A C 1
ATOM 710 O O . ARG A 1 89 ? 6.698 1.549 -9.793 1.00 93.31 89 ARG A O 1
ATOM 717 N N . ARG A 1 90 ? 6.922 0.833 -7.667 1.00 91.69 90 ARG A N 1
ATOM 718 C CA . ARG A 1 90 ? 7.875 -0.244 -7.959 1.00 91.69 90 ARG A CA 1
ATOM 719 C C . ARG A 1 90 ? 7.207 -1.519 -8.478 1.00 91.69 90 ARG A C 1
ATOM 721 O O . ARG A 1 90 ? 7.684 -2.095 -9.453 1.00 91.69 90 ARG A O 1
ATOM 728 N N . SER A 1 91 ? 6.130 -1.948 -7.824 1.00 92.44 91 SER A N 1
ATOM 729 C CA . SER A 1 91 ? 5.445 -3.230 -8.071 1.00 92.44 91 SER A CA 1
ATOM 730 C C . SER A 1 91 ? 4.324 -3.158 -9.114 1.00 92.44 91 SER A C 1
ATOM 732 O O . SER A 1 91 ? 3.861 -4.184 -9.609 1.00 92.44 91 SER A O 1
ATOM 734 N N . GLY A 1 92 ? 3.853 -1.954 -9.444 1.00 94.12 92 GLY A N 1
ATOM 735 C CA . GLY A 1 92 ? 2.691 -1.691 -10.295 1.00 94.12 92 GLY A CA 1
ATOM 736 C C . GLY A 1 92 ? 1.342 -1.792 -9.571 1.00 94.12 92 GLY A C 1
ATOM 737 O O . GLY A 1 92 ? 0.373 -1.179 -10.013 1.00 94.12 92 GLY A O 1
ATOM 738 N N . ILE A 1 93 ? 1.257 -2.533 -8.461 1.00 93.81 93 ILE A N 1
ATOM 739 C CA . ILE A 1 93 ? 0.045 -2.659 -7.645 1.00 93.81 93 ILE A CA 1
ATOM 740 C C . ILE A 1 93 ? 0.390 -3.023 -6.201 1.00 93.81 93 ILE A C 1
ATOM 742 O O . ILE A 1 93 ? 1.225 -3.883 -5.944 1.00 93.81 93 ILE A O 1
ATOM 746 N N . VAL A 1 94 ? -0.336 -2.430 -5.256 1.00 95.62 94 VAL A 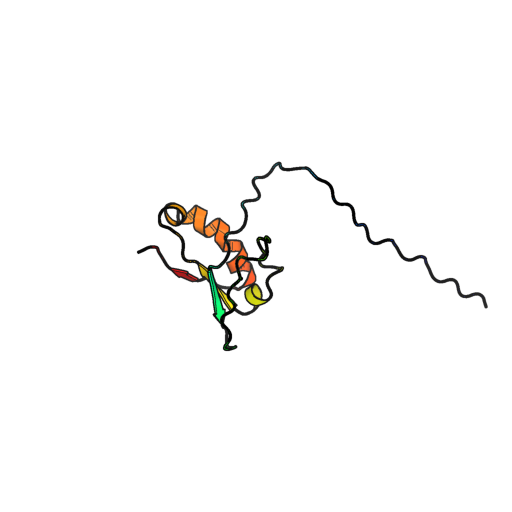N 1
ATOM 747 C CA . VAL A 1 94 ? -0.299 -2.802 -3.837 1.00 95.62 94 VAL A CA 1
ATOM 748 C C . VAL A 1 94 ? -1.629 -3.411 -3.411 1.00 95.62 94 VAL A C 1
ATOM 750 O O . VAL A 1 94 ? -2.677 -3.131 -3.998 1.00 95.62 94 VAL A O 1
ATOM 753 N N . LYS A 1 95 ? -1.609 -4.208 -2.343 1.00 95.38 95 LYS A N 1
ATOM 754 C CA . LYS A 1 95 ? -2.823 -4.686 -1.678 1.00 95.38 95 LYS A CA 1
ATOM 755 C C . LYS A 1 95 ? -2.870 -4.169 -0.248 1.00 95.38 95 LYS A C 1
ATOM 757 O O . LYS A 1 95 ? -2.008 -4.513 0.548 1.00 95.38 95 LYS A O 1
ATOM 762 N N . VAL A 1 96 ? -3.916 -3.432 0.105 1.00 96.25 96 VAL A N 1
ATOM 763 C CA . VAL A 1 96 ? -4.171 -3.003 1.487 1.00 96.25 96 VAL A CA 1
ATOM 764 C C . VAL A 1 96 ? -5.352 -3.797 2.039 1.00 96.25 96 VAL A C 1
ATOM 766 O O . VAL A 1 96 ? -6.407 -3.866 1.409 1.00 96.25 96 VAL A O 1
ATOM 769 N N . ILE A 1 97 ? -5.169 -4.450 3.186 1.00 95.38 97 ILE A N 1
ATOM 770 C CA . ILE A 1 97 ? -6.231 -5.158 3.909 1.00 95.38 97 ILE A CA 1
ATOM 771 C C . ILE A 1 97 ? -6.673 -4.248 5.059 1.00 95.38 97 ILE A C 1
ATOM 773 O O . ILE A 1 97 ? -5.855 -4.004 5.943 1.00 95.38 97 ILE A O 1
ATOM 777 N N . PRO A 1 98 ? -7.921 -3.748 5.070 1.00 94.00 98 PRO A N 1
ATOM 778 C CA . PRO A 1 98 ? -8.366 -2.818 6.101 1.00 94.00 98 PRO A CA 1
ATOM 779 C C . PRO A 1 98 ? -8.339 -3.467 7.499 1.00 94.00 98 PRO A C 1
ATOM 781 O O . PRO A 1 98 ? -8.451 -4.697 7.605 1.00 94.00 98 PRO A O 1
ATOM 784 N N . PRO A 1 99 ? -8.213 -2.660 8.569 1.00 94.62 99 PRO A N 1
ATOM 785 C CA . PRO A 1 99 ? -8.353 -3.141 9.941 1.00 94.62 99 PRO A CA 1
ATOM 786 C C . PRO A 1 99 ? -9.744 -3.761 10.171 1.00 94.62 99 PRO A C 1
ATOM 788 O O . PRO A 1 99 ? -10.697 -3.463 9.448 1.00 94.62 99 PRO A O 1
ATOM 791 N N . LYS A 1 100 ? -9.835 -4.668 11.152 1.00 86.06 100 LYS A N 1
ATOM 792 C CA . LYS A 1 100 ? -11.084 -5.356 11.526 1.00 86.06 100 LYS A CA 1
ATOM 793 C C . LYS A 1 100 ? -12.048 -4.459 12.289 1.00 86.06 100 LYS A C 1
ATOM 795 O O . LYS A 1 100 ? -11.556 -3.590 13.039 1.00 86.06 100 LYS A O 1
#

Radius of gyration: 19.59 Å; chains: 1; bounding box: 68×39×40 Å

Secondary structure (DSSP, 8-state):
----PPPPPP-----------S----PPPPSEEEESSSS------TTS-----TTT-TTTTTEEEEE---HHHHTSHHHHHHHHHHHHHHHS--EE----

Sequence (100 aa):
MEDSTPPLSPPGSSSGSSDLTEEEEIPIQPAFFYPSGHNNTHHLDDDDNGYLSPDQDPFAARGIPVFKPTYEEFRDFEKYMERVEIWGRRSGIVKVIPPK

pLDDT: mean 74.35, std 19.75, range [33.16, 96.25]

Foldseek 3Di:
DDDDDDDDDDPDPDDDDDDPPDPPPQQDAFQWFAAPPDPDIDGPPPPPPDSDQLVRDPCLQGTAGEAEDDCVLCVPVVVNVVSCVSSCVRHVHHHYDYYD